Protein AF-A0A430EDN1-F1 (afdb_monomer)

Radius of gyration: 38.02 Å; Cα contacts (8 Å, |Δi|>4): 22; chains: 1; bounding box: 75×30×96 Å

Secondary structure (DSSP, 8-state):
-PPPPHHHHHHHHHHHHHHHHHHHHHHHHHHHHHHHHHHHHHHHHHHHHHHHHHHHHHHHHHHHHHHHHHHHHHHHHHHSTTTTPPPPHHHHHHHHHHHTTSGGGTT-TTTGGGPPP-

Sequence (118 aa):
MTLPSLRTILIILGILAALGLALFVRGCSGSETRVKLANGQGAAATESARDTVLTIGNQTAAEGHIDDITKENEHEIRAAPGANAPVDPAARDAGLRALCKRASYRSDPKCLQFAAPR

Mean predicted aligned error: 16.47 Å

Foldseek 3Di:
DDDDDPVVVVVVVVVVVVVVVVVVVVVVVVPVVVVVVVVVVVVVVVVVVVVVVVVVVVVVVVVVVVVVVVVVVVVCCCPDVCSVPDDDPVVVVVVLLVVLVDPVNVPPPSSVVNDDDD

Structure (mmCIF, N/CA/C/O backbone):
data_AF-A0A430EDN1-F1
#
_entry.id   AF-A0A430EDN1-F1
#
loop_
_atom_site.group_PDB
_atom_site.id
_atom_site.type_symbol
_atom_site.label_atom_id
_atom_site.label_alt_id
_atom_site.label_comp_id
_atom_site.label_asym_id
_atom_site.label_entity_id
_atom_site.label_seq_id
_atom_site.pdbx_PDB_ins_code
_atom_site.Cartn_x
_atom_site.Cartn_y
_atom_site.Cartn_z
_atom_site.occupancy
_atom_site.B_iso_or_equiv
_atom_site.auth_seq_id
_atom_site.auth_comp_id
_atom_site.auth_asym_id
_atom_site.auth_atom_id
_atom_site.pdbx_PDB_model_num
ATOM 1 N N . MET A 1 1 ? -50.237 -19.594 66.577 1.00 55.66 1 MET A N 1
ATOM 2 C CA . MET A 1 1 ? -50.040 -18.398 65.731 1.00 55.66 1 MET A CA 1
ATOM 3 C C . MET A 1 1 ? -49.958 -17.189 66.646 1.00 55.66 1 MET A C 1
ATOM 5 O O . MET A 1 1 ? -50.974 -16.776 67.183 1.00 55.66 1 MET A O 1
ATOM 9 N N . THR A 1 2 ? -48.753 -16.703 66.932 1.00 63.78 2 THR A N 1
ATOM 10 C CA . THR A 1 2 ? -48.537 -15.508 67.759 1.00 63.78 2 THR A CA 1
ATOM 11 C C . THR A 1 2 ? -48.723 -14.268 66.886 1.00 63.78 2 THR A C 1
ATOM 13 O O . THR A 1 2 ? -48.079 -14.143 65.846 1.00 63.78 2 THR A O 1
ATOM 16 N N . LEU A 1 3 ? -49.643 -13.375 67.266 1.00 67.38 3 LEU A N 1
ATOM 17 C CA . LEU A 1 3 ? -49.833 -12.111 66.555 1.00 67.38 3 LEU A CA 1
ATOM 18 C C . LEU A 1 3 ? -48.555 -11.265 66.682 1.00 67.38 3 LEU A C 1
ATOM 20 O O . LEU A 1 3 ? -48.056 -11.090 67.798 1.00 67.38 3 LEU A O 1
ATOM 24 N N . PRO A 1 4 ? -48.004 -10.753 65.569 1.00 73.12 4 PRO A N 1
ATOM 25 C CA . PRO A 1 4 ? -46.824 -9.908 65.619 1.00 73.12 4 PRO A CA 1
ATOM 26 C C . PRO A 1 4 ? -47.148 -8.621 66.380 1.00 73.12 4 PRO A C 1
ATOM 28 O O . PRO A 1 4 ? -48.180 -7.987 66.161 1.00 73.12 4 PRO A O 1
ATOM 31 N N . SER A 1 5 ? -46.258 -8.235 67.293 1.00 82.38 5 SER A N 1
ATOM 32 C CA . SER A 1 5 ? -46.400 -6.992 68.049 1.00 82.38 5 SER A CA 1
ATOM 33 C C . SER A 1 5 ? -46.420 -5.781 67.105 1.00 82.38 5 SER A C 1
ATOM 35 O O . SER A 1 5 ? -45.735 -5.772 66.081 1.00 82.38 5 SER A O 1
ATOM 37 N N . LEU A 1 6 ? -47.157 -4.726 67.467 1.00 86.88 6 LEU A N 1
ATOM 38 C CA . LEU A 1 6 ? -47.273 -3.486 66.684 1.00 86.88 6 LEU A CA 1
ATOM 39 C C . LEU A 1 6 ? -45.905 -2.907 66.261 1.00 86.88 6 LEU A C 1
ATOM 41 O O . LEU A 1 6 ? -45.747 -2.401 65.152 1.00 86.88 6 LEU A O 1
ATOM 45 N N . ARG A 1 7 ? -44.886 -3.051 67.118 1.00 88.81 7 ARG A N 1
ATOM 46 C CA . ARG A 1 7 ? -43.496 -2.667 66.826 1.00 88.81 7 ARG A CA 1
ATOM 47 C C . ARG A 1 7 ? -42.916 -3.403 65.619 1.00 88.81 7 ARG A C 1
ATOM 49 O O . ARG A 1 7 ? -42.248 -2.788 64.796 1.00 88.81 7 ARG A O 1
ATOM 56 N N . THR A 1 8 ? -43.169 -4.702 65.506 1.00 88.81 8 THR A N 1
ATOM 57 C CA . THR A 1 8 ? -42.648 -5.535 64.416 1.00 88.81 8 THR A CA 1
ATOM 58 C C . THR A 1 8 ? -43.265 -5.129 63.080 1.00 88.81 8 THR A C 1
ATOM 60 O O . THR A 1 8 ? -42.561 -5.053 62.078 1.00 88.81 8 THR A O 1
ATOM 63 N N . ILE A 1 9 ? -44.558 -4.788 63.081 1.00 91.50 9 ILE A N 1
ATOM 64 C CA . ILE A 1 9 ? -45.275 -4.311 61.891 1.00 91.50 9 ILE A CA 1
ATOM 65 C C . ILE A 1 9 ? -44.681 -2.986 61.393 1.00 91.50 9 ILE A C 1
ATOM 67 O O . ILE A 1 9 ? -44.396 -2.852 60.204 1.00 91.50 9 ILE A O 1
ATOM 71 N N . LEU A 1 10 ? -44.427 -2.034 62.298 1.00 93.62 10 LEU A N 1
ATOM 72 C CA . LEU A 1 10 ? -43.835 -0.738 61.946 1.00 93.62 10 LEU A CA 1
ATOM 73 C C . LEU A 1 10 ? -42.415 -0.870 61.376 1.00 93.62 10 LEU A C 1
ATOM 75 O O . LEU A 1 10 ? -42.075 -0.180 60.417 1.00 93.62 10 LEU A O 1
ATOM 79 N N . ILE A 1 11 ? -41.603 -1.783 61.919 1.00 94.25 11 ILE A N 1
ATOM 80 C CA . ILE A 1 11 ? -40.248 -2.045 61.411 1.00 94.25 11 ILE A CA 1
ATOM 81 C C . ILE A 1 11 ? -40.302 -2.604 59.985 1.00 94.25 11 ILE A C 1
ATOM 83 O O . ILE A 1 11 ? -39.580 -2.127 59.112 1.00 94.25 11 ILE A O 1
ATOM 87 N N . ILE A 1 12 ? -41.181 -3.577 59.726 1.00 93.25 12 ILE A N 1
ATOM 88 C CA . ILE A 1 12 ? -41.323 -4.184 58.394 1.00 93.25 12 ILE A CA 1
ATOM 89 C C . ILE A 1 12 ? -41.783 -3.140 57.367 1.00 93.25 12 ILE A C 1
ATOM 91 O O . ILE A 1 12 ? -41.218 -3.061 56.277 1.00 93.25 12 ILE A O 1
ATOM 95 N N . LEU A 1 13 ? -42.753 -2.296 57.728 1.00 95.06 13 LEU A N 1
ATOM 96 C CA . LEU A 1 13 ? -43.225 -1.199 56.877 1.00 95.06 13 LEU A CA 1
ATOM 97 C C . LEU A 1 13 ? -42.116 -0.190 56.555 1.00 95.06 13 LEU A C 1
ATOM 99 O O . LEU A 1 13 ? -41.973 0.208 55.400 1.00 95.06 13 LEU A O 1
ATOM 103 N N . GLY A 1 14 ? -41.296 0.176 57.544 1.00 95.06 14 GLY A N 1
ATOM 104 C CA . GLY A 1 14 ? -40.153 1.068 57.337 1.00 95.06 14 GLY A CA 1
ATOM 105 C C . GLY A 1 14 ? -39.109 0.485 56.381 1.00 95.06 14 GLY A C 1
ATOM 106 O O . GLY A 1 14 ? -38.624 1.186 55.494 1.00 95.06 14 GLY A O 1
ATOM 107 N N . ILE A 1 15 ? -38.809 -0.811 56.508 1.00 94.81 15 ILE A N 1
ATOM 108 C CA . ILE A 1 15 ? -37.864 -1.507 55.621 1.00 94.81 15 ILE A CA 1
ATOM 109 C C . ILE A 1 15 ? -38.400 -1.560 54.187 1.00 94.81 15 ILE A C 1
ATOM 111 O O . ILE A 1 15 ? -37.660 -1.259 53.251 1.00 94.81 15 ILE A O 1
ATOM 115 N N . LEU A 1 16 ? -39.681 -1.892 54.003 1.00 94.69 16 LEU A N 1
ATOM 116 C CA . LEU A 1 16 ? -40.309 -1.936 52.679 1.00 94.69 16 LEU A CA 1
ATOM 117 C C . LEU A 1 16 ? -40.336 -0.556 52.011 1.00 94.69 16 LEU A C 1
ATOM 119 O O . LEU A 1 16 ? -40.030 -0.448 50.823 1.00 94.69 16 LEU A O 1
ATOM 123 N N . ALA A 1 17 ? -40.631 0.501 52.772 1.00 94.06 17 ALA A N 1
ATOM 124 C CA . ALA A 1 17 ? -40.596 1.872 52.271 1.00 94.06 17 ALA A CA 1
ATOM 125 C C . ALA A 1 17 ? -39.176 2.298 51.857 1.00 94.06 17 ALA A C 1
ATOM 127 O O . ALA A 1 17 ? -38.991 2.873 50.783 1.00 94.06 17 ALA A O 1
ATOM 128 N N . ALA A 1 18 ? -38.161 1.965 52.661 1.00 92.94 18 ALA A N 1
ATOM 129 C CA . ALA A 1 18 ? -36.764 2.261 52.347 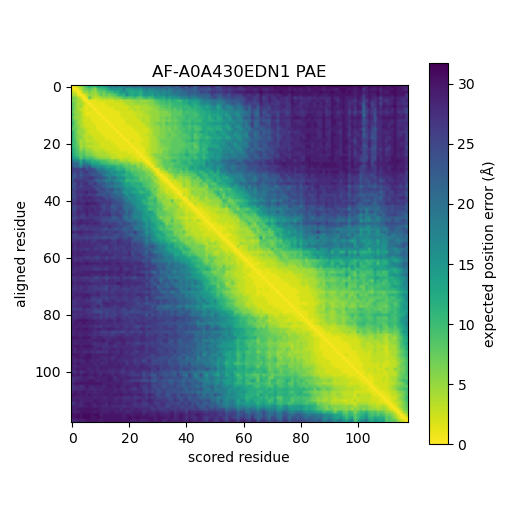1.00 92.94 18 ALA A CA 1
ATOM 130 C C . ALA A 1 18 ? -36.275 1.512 51.094 1.00 92.94 18 ALA A C 1
ATOM 132 O O . ALA A 1 18 ? -35.605 2.101 50.243 1.00 92.94 18 ALA A O 1
ATOM 133 N N . LEU A 1 19 ? -36.648 0.238 50.941 1.00 91.25 19 LEU A N 1
ATOM 134 C CA . LEU A 1 19 ? -36.345 -0.564 49.751 1.00 91.25 19 LEU A CA 1
ATOM 135 C C . LEU A 1 19 ? -37.029 -0.011 48.498 1.00 91.25 19 LEU A C 1
ATOM 137 O O . LEU A 1 19 ? -36.379 0.133 47.463 1.00 91.25 19 LEU A O 1
ATOM 141 N N . GLY A 1 20 ? -38.311 0.352 48.595 1.00 89.50 20 GLY A N 1
ATOM 142 C CA . GLY A 1 20 ? -39.049 0.971 47.494 1.00 89.50 20 GLY A CA 1
ATOM 143 C C . GLY A 1 20 ? -38.407 2.280 47.034 1.00 89.50 20 GLY A C 1
ATOM 144 O O . GLY A 1 20 ? -38.188 2.476 45.838 1.00 89.50 20 GLY A O 1
ATOM 145 N N . LEU A 1 21 ? -38.015 3.138 47.980 1.00 88.56 21 LEU A N 1
ATOM 146 C CA . LEU A 1 21 ? -37.339 4.400 47.683 1.00 88.56 21 LEU A CA 1
ATOM 147 C C . LEU A 1 21 ? -35.962 4.177 47.036 1.00 88.56 21 LEU A C 1
ATOM 149 O O . LEU A 1 21 ? -35.636 4.819 46.038 1.00 88.56 21 LEU A O 1
ATOM 153 N N . ALA A 1 22 ? -35.168 3.235 47.552 1.00 85.38 22 ALA A N 1
ATOM 154 C CA . ALA A 1 22 ? -33.849 2.920 47.005 1.00 85.38 22 ALA A CA 1
ATOM 155 C C . ALA A 1 22 ? -33.918 2.397 45.559 1.00 85.38 22 ALA A C 1
ATOM 157 O O . ALA A 1 22 ? -33.075 2.748 44.727 1.00 85.38 22 ALA A O 1
ATOM 158 N N . LEU A 1 23 ? -34.929 1.582 45.243 1.00 83.75 23 LEU A N 1
ATOM 159 C CA . LEU A 1 23 ? -35.159 1.074 43.889 1.00 83.75 23 LEU A CA 1
ATOM 160 C C . LEU A 1 23 ? -35.663 2.172 42.943 1.00 83.75 23 LEU A C 1
ATOM 162 O O . LEU A 1 23 ? -35.191 2.259 41.809 1.00 83.75 23 LEU A O 1
ATOM 166 N N . PHE A 1 24 ? -36.551 3.051 43.415 1.00 81.81 24 PHE A N 1
ATOM 167 C CA . PHE A 1 24 ? -37.076 4.168 42.627 1.00 81.81 24 PHE A CA 1
ATOM 168 C C . PHE A 1 24 ? -35.971 5.155 42.207 1.00 81.81 24 PHE A C 1
ATOM 170 O O . PHE A 1 24 ? -35.860 5.513 41.033 1.00 81.81 24 PHE A O 1
ATOM 177 N N . VAL A 1 25 ? -35.078 5.524 43.133 1.00 80.06 25 VAL A N 1
ATOM 178 C CA . VAL A 1 25 ? -33.954 6.440 42.855 1.00 80.06 25 VAL A CA 1
ATOM 179 C C . VAL A 1 25 ? -32.930 5.817 41.889 1.00 80.06 25 VAL A C 1
ATOM 181 O O . VAL A 1 25 ? -32.386 6.500 41.014 1.00 80.06 25 VAL A O 1
ATOM 184 N N . ARG A 1 26 ? -32.693 4.500 41.982 1.00 76.12 26 ARG A N 1
ATOM 185 C CA . ARG A 1 26 ? -31.830 3.775 41.029 1.00 76.12 26 ARG A CA 1
ATOM 186 C C . ARG A 1 26 ? -32.440 3.674 39.627 1.00 76.12 26 ARG A C 1
ATOM 188 O O . ARG A 1 26 ? -31.701 3.747 38.650 1.00 76.12 26 ARG A O 1
ATOM 195 N N . GLY A 1 27 ? -33.761 3.532 39.512 1.00 66.94 27 GLY A N 1
ATOM 196 C CA . GLY A 1 27 ? -34.456 3.437 38.222 1.00 66.94 27 GLY A CA 1
ATOM 197 C C . GLY A 1 27 ? -34.387 4.723 37.391 1.00 66.94 27 GLY A C 1
ATOM 198 O O . GLY A 1 27 ? -34.157 4.661 36.184 1.00 66.94 27 GLY A O 1
ATOM 199 N N . CYS A 1 28 ? -34.507 5.891 38.030 1.00 63.69 28 CYS A N 1
ATOM 200 C CA . CYS A 1 28 ? -34.446 7.179 37.328 1.00 63.69 28 CYS A CA 1
ATOM 201 C C . CYS A 1 28 ? -33.050 7.504 36.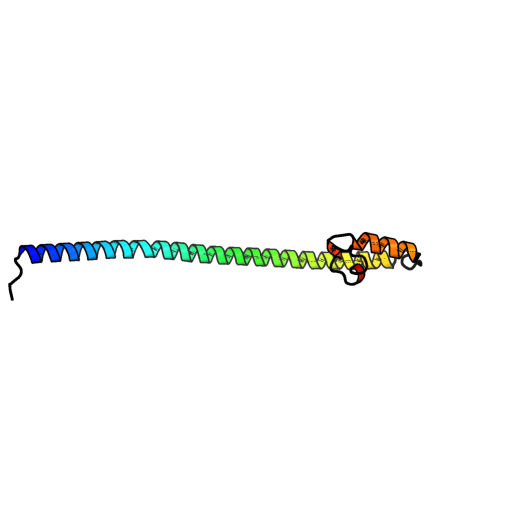775 1.00 63.69 28 CYS A C 1
ATOM 203 O O . CYS A 1 28 ? -32.933 7.998 35.654 1.00 63.69 28 CYS A O 1
ATOM 205 N N . SER A 1 29 ? -31.985 7.189 37.514 1.00 60.69 29 SER A N 1
ATOM 206 C CA . SER A 1 29 ? -30.615 7.580 37.142 1.00 60.69 29 SER A CA 1
ATOM 207 C C . SER A 1 29 ? -30.019 6.778 35.975 1.00 60.69 29 SER A C 1
ATOM 209 O O . SER A 1 29 ? -29.196 7.310 35.237 1.00 60.69 29 SER A O 1
ATOM 211 N N . GLY A 1 30 ? -30.448 5.532 35.746 1.00 57.81 30 GLY A N 1
ATOM 212 C CA . GLY A 1 30 ? -29.922 4.694 34.656 1.00 57.81 30 GLY A CA 1
ATOM 213 C C . GLY A 1 30 ? -30.457 5.025 33.253 1.00 57.81 30 GLY A C 1
ATOM 214 O O . GLY A 1 30 ? -29.844 4.638 32.255 1.00 57.81 30 GLY A O 1
ATOM 215 N N . SER A 1 31 ? -31.590 5.728 33.161 1.00 56.50 31 SER A N 1
ATOM 216 C CA . SER A 1 31 ? -32.257 6.030 31.885 1.00 56.50 31 SER A CA 1
ATOM 217 C C . SER A 1 31 ? -31.525 7.115 31.085 1.00 56.50 31 SER A C 1
ATOM 219 O O . SER A 1 31 ? -31.221 6.908 29.910 1.00 56.50 31 SER A O 1
ATOM 221 N N . GLU A 1 32 ? -31.128 8.218 31.727 1.00 61.03 32 GLU A N 1
ATOM 222 C CA . GLU A 1 32 ? -30.368 9.288 31.071 1.00 61.03 32 GLU A CA 1
ATOM 223 C C . GLU A 1 32 ? -28.992 8.827 30.584 1.00 61.03 32 GLU A C 1
ATOM 225 O O . GLU A 1 32 ? -28.549 9.225 29.505 1.00 61.03 32 GLU A O 1
ATOM 230 N N . THR A 1 33 ? -28.298 7.986 31.357 1.00 60.03 33 THR A N 1
ATOM 231 C CA . THR A 1 33 ? -26.963 7.501 30.984 1.00 60.03 33 THR A CA 1
ATOM 232 C C . THR A 1 33 ? -27.031 6.582 29.768 1.00 60.03 33 THR A C 1
ATOM 234 O O . THR A 1 33 ? -26.181 6.680 28.886 1.00 60.03 33 THR A O 1
ATOM 237 N N . ARG A 1 34 ? -28.067 5.735 29.668 1.00 61.56 34 ARG A N 1
ATOM 238 C CA . ARG A 1 34 ? -28.301 4.899 28.478 1.00 61.56 34 ARG A CA 1
ATOM 239 C C . ARG A 1 34 ? -28.639 5.726 27.246 1.00 61.56 34 ARG A C 1
ATOM 241 O O . ARG A 1 34 ? -28.134 5.412 26.177 1.00 61.56 34 ARG A O 1
ATOM 248 N N . VAL A 1 35 ? -29.439 6.782 27.388 1.00 60.84 35 VAL A N 1
ATOM 249 C CA . VAL A 1 35 ? -29.780 7.673 26.267 1.00 60.84 35 VAL A CA 1
ATOM 250 C C . VAL A 1 35 ? -28.550 8.444 25.784 1.00 60.84 35 VAL A C 1
ATOM 252 O O . VAL A 1 35 ? -28.284 8.475 24.586 1.00 60.84 35 VAL A O 1
ATOM 255 N N . LYS A 1 36 ? -27.744 9.005 26.695 1.00 64.88 36 LYS A N 1
ATOM 256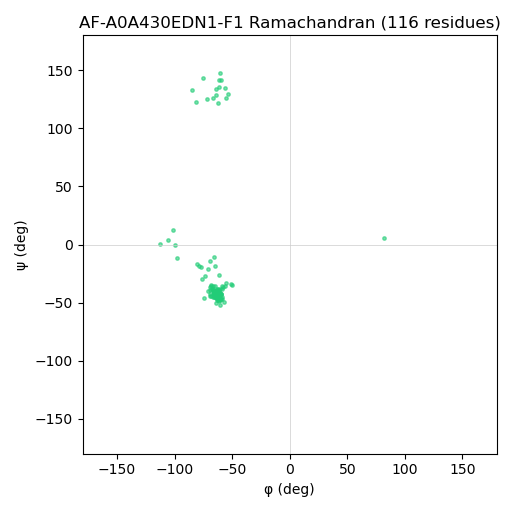 C CA . LYS A 1 36 ? -26.488 9.690 26.337 1.00 64.88 36 LYS A CA 1
ATOM 257 C C . LYS A 1 36 ? -25.485 8.737 25.681 1.00 64.88 36 LYS A C 1
ATOM 259 O O . LYS A 1 36 ? -24.849 9.116 24.702 1.00 64.88 36 LYS A O 1
ATOM 264 N N . LEU A 1 37 ? -25.384 7.498 26.169 1.00 62.69 37 LEU A N 1
ATOM 265 C CA . LEU A 1 37 ? -24.512 6.482 25.582 1.00 62.69 37 LEU A CA 1
ATOM 266 C C . LEU A 1 37 ? -24.996 6.038 24.194 1.00 62.69 37 LEU A C 1
ATOM 268 O O . LEU A 1 37 ? -24.187 5.972 23.277 1.00 62.69 37 LEU A O 1
ATOM 272 N N . ALA A 1 38 ? -26.298 5.796 24.016 1.00 61.03 38 ALA A N 1
ATOM 273 C CA . ALA A 1 38 ? -26.880 5.435 22.722 1.00 61.03 38 ALA A CA 1
ATOM 274 C C . ALA A 1 38 ? -26.725 6.564 21.688 1.00 61.03 38 ALA A C 1
ATOM 276 O O . ALA A 1 38 ? -26.328 6.309 20.554 1.00 61.03 38 ALA A O 1
ATOM 277 N N . ASN A 1 39 ? -26.951 7.817 22.094 1.00 62.12 39 ASN A N 1
ATOM 278 C CA . ASN A 1 39 ? -26.743 8.982 21.233 1.00 62.12 39 ASN A CA 1
ATOM 279 C C . ASN A 1 39 ? -25.263 9.167 20.871 1.00 62.12 39 ASN A C 1
ATOM 281 O O . ASN A 1 39 ? -24.945 9.431 19.714 1.00 62.12 39 ASN A O 1
ATOM 285 N N . GLY A 1 40 ? -24.351 8.987 21.832 1.00 60.56 40 GLY A N 1
ATOM 286 C CA . GLY A 1 40 ? -22.909 9.055 21.588 1.00 60.56 40 GLY A CA 1
ATOM 287 C C . GLY A 1 40 ? -22.411 7.948 20.655 1.00 60.56 40 GLY A C 1
ATOM 288 O O . GLY A 1 40 ? -21.626 8.217 19.751 1.00 60.56 40 GLY A O 1
ATOM 289 N N . GLN A 1 41 ? -22.908 6.719 20.821 1.00 63.78 41 GLN A N 1
ATOM 290 C CA . GLN A 1 41 ? -22.597 5.595 19.933 1.00 63.78 41 GLN A CA 1
ATOM 291 C C . GLN A 1 41 ? -23.144 5.811 18.517 1.00 63.78 41 GLN A C 1
ATOM 293 O O . GLN A 1 41 ? -22.436 5.544 17.550 1.00 63.78 41 GLN A O 1
ATOM 298 N N . GLY A 1 42 ? -24.366 6.339 18.387 1.00 64.62 42 GLY A N 1
ATOM 299 C CA . GLY A 1 42 ? -24.956 6.686 17.093 1.00 64.62 42 GLY A CA 1
ATOM 300 C C . GLY A 1 42 ? -24.164 7.769 16.358 1.00 64.62 42 GLY A C 1
ATOM 301 O O . GLY A 1 42 ? -23.830 7.591 15.190 1.00 64.62 42 GLY A O 1
ATOM 302 N N . ALA A 1 43 ? -23.793 8.848 17.055 1.00 64.44 43 ALA A N 1
ATOM 303 C CA . ALA A 1 43 ? -22.989 9.931 16.486 1.00 64.44 43 ALA A CA 1
ATOM 304 C C . ALA A 1 43 ? -21.578 9.466 16.078 1.00 64.44 43 ALA A C 1
ATOM 306 O O . ALA A 1 43 ? -21.090 9.817 15.002 1.00 64.44 43 ALA A O 1
ATOM 307 N N . ALA A 1 44 ? -20.937 8.630 16.901 1.00 60.28 44 ALA A N 1
ATOM 308 C CA . ALA A 1 44 ? -19.639 8.047 16.574 1.00 60.28 44 ALA A CA 1
ATOM 309 C C . ALA A 1 44 ? -19.720 7.142 15.335 1.00 60.28 44 ALA A C 1
ATOM 311 O O . ALA A 1 44 ? -18.882 7.252 14.445 1.00 60.28 44 ALA A O 1
ATOM 312 N N . ALA A 1 45 ? -20.756 6.303 15.231 1.00 61.41 45 ALA A N 1
ATOM 313 C CA . ALA A 1 45 ? -20.957 5.440 14.070 1.00 61.41 45 ALA A CA 1
ATOM 314 C C . ALA A 1 45 ? -21.145 6.243 12.773 1.00 61.41 45 ALA A C 1
ATOM 316 O O . ALA A 1 45 ? -20.586 5.878 11.738 1.00 61.41 45 ALA A O 1
ATOM 317 N N . THR A 1 46 ? -21.885 7.356 12.820 1.00 70.50 46 THR A N 1
ATOM 318 C CA . THR A 1 46 ? -22.065 8.228 11.649 1.00 70.50 46 THR A CA 1
ATOM 319 C C . THR A 1 46 ? -20.779 8.939 11.237 1.00 70.50 46 THR A C 1
ATOM 321 O O . THR A 1 46 ? -20.500 9.027 10.042 1.00 70.50 46 THR A O 1
ATOM 324 N N . GLU A 1 47 ? -19.969 9.397 12.195 1.00 70.50 47 GLU A N 1
ATOM 325 C CA . GLU A 1 47 ? -18.699 10.063 11.887 1.00 70.50 47 GLU A CA 1
ATOM 326 C C . GLU A 1 47 ? -17.678 9.068 11.320 1.00 70.50 47 GLU A C 1
ATOM 328 O O . GLU A 1 47 ? -17.050 9.341 10.300 1.00 70.50 47 GLU A O 1
ATOM 333 N N . SER A 1 48 ? -17.585 7.864 11.897 1.00 61.28 48 SER A N 1
ATOM 334 C CA . SER A 1 48 ? -16.732 6.794 11.366 1.00 61.28 48 SER A CA 1
ATOM 335 C C . SER A 1 48 ? -17.140 6.363 9.955 1.00 61.28 48 SER A C 1
ATOM 337 O O . SER A 1 48 ? -16.277 6.118 9.112 1.00 61.28 48 SER A O 1
ATOM 339 N N . ALA A 1 49 ? -18.443 6.292 9.665 1.00 63.94 49 ALA A N 1
ATOM 340 C CA . ALA A 1 49 ? -18.921 5.987 8.319 1.00 63.94 49 ALA A CA 1
ATOM 341 C C . ALA A 1 49 ? -18.519 7.081 7.317 1.00 63.94 49 ALA A C 1
ATOM 343 O O . ALA A 1 49 ? -18.059 6.775 6.217 1.00 63.94 49 ALA A O 1
ATOM 344 N N . ARG A 1 50 ? -18.641 8.355 7.706 1.00 71.44 50 ARG A N 1
ATOM 345 C CA . ARG A 1 50 ? -18.248 9.496 6.873 1.00 71.44 50 ARG A CA 1
ATOM 346 C C . ARG A 1 50 ? -16.745 9.505 6.583 1.00 71.44 50 ARG A C 1
ATOM 348 O O . ARG A 1 50 ? -16.363 9.674 5.428 1.00 71.44 50 ARG A O 1
ATOM 355 N N . ASP A 1 51 ? -15.917 9.284 7.599 1.00 67.94 51 ASP A N 1
ATOM 356 C CA . ASP A 1 51 ? -14.457 9.223 7.465 1.00 67.94 51 ASP A CA 1
ATOM 357 C C . ASP A 1 51 ? -14.012 8.073 6.548 1.00 67.94 51 ASP A C 1
ATOM 359 O O . ASP A 1 51 ? -13.186 8.249 5.650 1.00 67.94 51 ASP A O 1
ATOM 363 N N . THR A 1 52 ? -14.655 6.911 6.691 1.00 67.56 52 THR A N 1
ATOM 364 C CA . THR A 1 52 ? -14.417 5.750 5.824 1.00 67.56 52 THR A CA 1
ATOM 365 C C . THR A 1 52 ? -14.741 6.070 4.363 1.00 67.56 52 THR A C 1
ATOM 367 O O . THR A 1 52 ? -13.934 5.798 3.479 1.00 67.56 52 THR A O 1
ATOM 370 N N . VAL A 1 53 ? -15.898 6.684 4.089 1.00 71.56 53 VAL A N 1
ATOM 371 C CA . VAL A 1 53 ? -16.306 7.039 2.718 1.00 71.56 53 VAL A CA 1
ATOM 372 C C . VAL A 1 53 ? -15.366 8.076 2.100 1.00 71.56 53 VAL A C 1
ATOM 374 O O . VAL A 1 53 ? -14.998 7.938 0.935 1.00 71.56 53 VAL A O 1
ATOM 377 N N . LEU A 1 54 ? -14.941 9.084 2.867 1.00 72.88 54 LEU A N 1
ATOM 378 C CA . LEU A 1 54 ? -13.975 10.085 2.401 1.00 72.88 54 LEU A CA 1
ATOM 379 C C . LEU A 1 54 ? -12.612 9.456 2.102 1.00 72.88 54 LEU A C 1
ATOM 381 O O . LEU A 1 54 ? -12.009 9.753 1.072 1.00 72.88 54 LEU A O 1
ATOM 385 N N . THR A 1 55 ? -12.151 8.557 2.970 1.00 72.31 55 THR A N 1
ATOM 386 C CA . THR A 1 55 ? -10.885 7.844 2.789 1.00 72.31 55 THR A CA 1
ATOM 387 C C . THR A 1 55 ? -10.920 6.968 1.540 1.00 72.31 55 THR A C 1
ATOM 389 O O . THR A 1 55 ? -10.019 7.066 0.710 1.00 72.31 55 THR A O 1
ATOM 392 N N . ILE A 1 56 ? -11.982 6.176 1.356 1.00 70.00 56 ILE A N 1
ATOM 393 C CA . ILE A 1 56 ? -12.152 5.326 0.171 1.00 70.00 56 ILE A CA 1
ATOM 394 C C . ILE A 1 56 ? -12.224 6.183 -1.094 1.00 70.00 56 ILE A C 1
ATOM 396 O O . ILE A 1 56 ? -11.492 5.916 -2.039 1.00 70.00 56 ILE A O 1
ATOM 400 N N . GLY A 1 57 ? -13.041 7.241 -1.109 1.00 67.31 57 GLY A N 1
ATOM 401 C CA . GLY A 1 57 ? -13.173 8.116 -2.278 1.00 67.31 57 GLY A CA 1
ATOM 402 C C . GLY A 1 57 ? -11.850 8.774 -2.687 1.00 67.31 57 GLY A C 1
ATOM 403 O O . GLY A 1 57 ? -11.503 8.782 -3.869 1.00 67.31 57 GLY A O 1
ATOM 404 N N . ASN A 1 58 ? -11.074 9.259 -1.713 1.00 65.81 58 ASN A N 1
ATOM 405 C CA . ASN A 1 58 ? -9.745 9.823 -1.957 1.00 65.81 58 ASN A CA 1
ATOM 406 C C . ASN A 1 58 ? -8.754 8.765 -2.456 1.00 65.81 58 ASN A C 1
ATOM 408 O O . ASN A 1 58 ? -7.958 9.043 -3.353 1.00 65.81 58 ASN A O 1
ATOM 412 N N . GLN A 1 59 ? -8.811 7.552 -1.904 1.00 70.31 59 GLN A N 1
ATOM 413 C CA . GLN A 1 59 ? -7.954 6.452 -2.327 1.00 70.31 59 GLN A CA 1
ATOM 414 C C . GLN A 1 59 ? -8.267 6.016 -3.763 1.00 70.31 59 GLN A C 1
ATOM 416 O O . GLN A 1 59 ? -7.343 5.862 -4.553 1.00 70.31 59 GLN A O 1
ATOM 421 N N . THR A 1 60 ? -9.542 5.899 -4.146 1.00 65.88 60 THR A N 1
ATOM 422 C CA . THR A 1 60 ? -9.926 5.519 -5.516 1.00 65.88 60 THR A CA 1
ATOM 423 C C . THR A 1 60 ? -9.487 6.566 -6.544 1.00 65.88 60 THR A C 1
ATOM 425 O O . THR A 1 60 ? -9.001 6.215 -7.618 1.00 65.88 60 THR A O 1
ATOM 428 N N 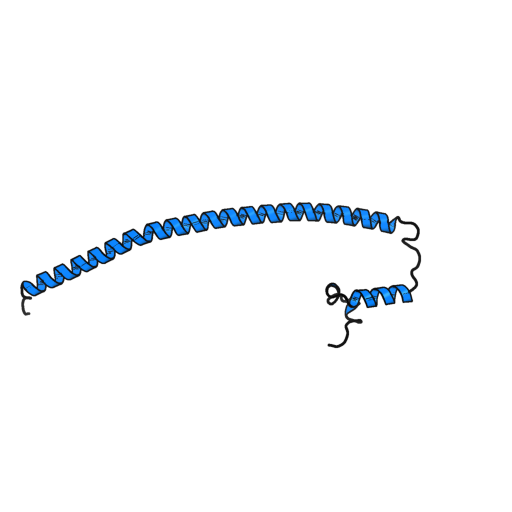. ALA A 1 61 ? -9.605 7.858 -6.217 1.00 71.00 61 ALA 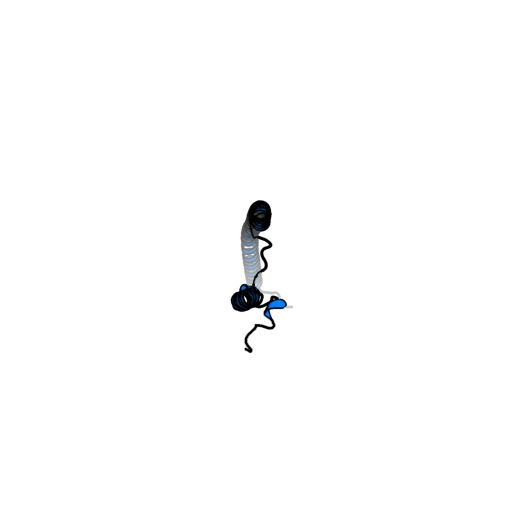A N 1
ATOM 429 C CA . ALA A 1 61 ? -9.113 8.931 -7.083 1.00 71.00 61 ALA A CA 1
ATOM 430 C C . ALA A 1 61 ? -7.580 8.898 -7.231 1.00 71.00 61 ALA A C 1
ATOM 432 O O . ALA A 1 61 ? -7.057 9.083 -8.331 1.00 71.00 61 ALA A O 1
ATOM 433 N N . ALA A 1 62 ? -6.861 8.619 -6.140 1.00 70.06 62 ALA A N 1
ATOM 434 C CA . ALA A 1 62 ? -5.412 8.455 -6.169 1.00 70.06 62 ALA A CA 1
ATOM 435 C C . ALA A 1 62 ? -4.986 7.221 -6.982 1.00 70.06 62 ALA A C 1
ATOM 437 O O . ALA A 1 62 ? -4.034 7.306 -7.753 1.00 70.06 62 ALA A O 1
ATOM 438 N N . GLU A 1 63 ? -5.699 6.099 -6.857 1.00 73.19 63 GLU A N 1
ATOM 439 C CA . GLU A 1 63 ? -5.436 4.869 -7.613 1.00 73.19 63 GLU A CA 1
ATOM 440 C C . GLU A 1 63 ? -5.586 5.082 -9.125 1.00 73.19 63 GLU A C 1
ATOM 442 O O . GLU A 1 63 ? -4.711 4.657 -9.876 1.00 73.19 63 GLU A O 1
ATOM 447 N N . GLY A 1 64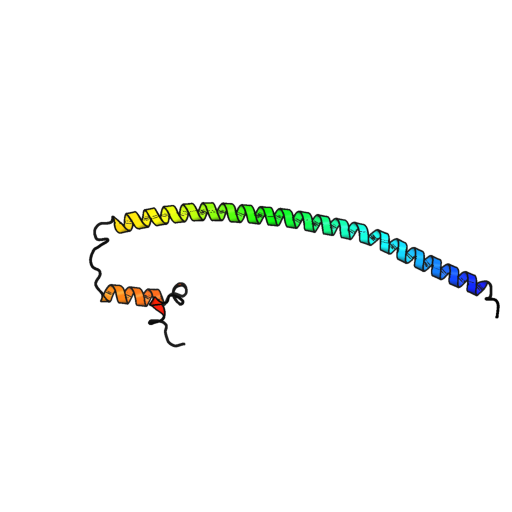 ? -6.622 5.804 -9.571 1.00 78.75 64 GLY A N 1
ATOM 448 C CA . GLY A 1 64 ? -6.786 6.152 -10.988 1.00 78.75 64 GLY A CA 1
ATOM 449 C C . GLY A 1 64 ? -5.626 6.994 -11.529 1.00 78.75 64 GLY A C 1
ATOM 450 O O . GLY A 1 64 ? -5.046 6.667 -12.559 1.00 78.75 64 GLY A O 1
ATOM 451 N N . HIS A 1 65 ? -5.216 8.025 -10.786 1.00 79.69 65 HIS A N 1
ATOM 452 C CA . HIS A 1 65 ? -4.088 8.876 -11.173 1.00 79.69 65 HIS A CA 1
ATOM 453 C C . HIS A 1 65 ? -2.747 8.117 -11.185 1.00 79.69 65 HIS A C 1
ATOM 455 O O . HIS A 1 65 ? -1.895 8.360 -12.037 1.00 79.6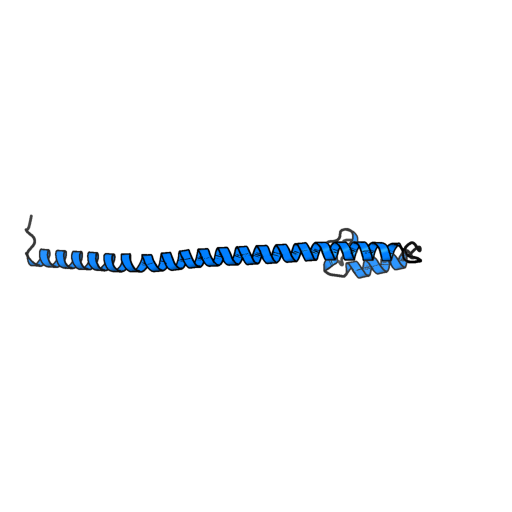9 65 HIS A O 1
ATOM 461 N N . ILE A 1 66 ? -2.550 7.178 -10.253 1.00 81.81 66 ILE A N 1
ATOM 462 C CA . ILE A 1 66 ? -1.369 6.304 -10.225 1.00 81.81 66 ILE A CA 1
ATOM 463 C C . ILE A 1 66 ? -1.356 5.365 -11.437 1.00 81.81 66 ILE A C 1
ATOM 465 O O . ILE A 1 66 ? -0.291 5.156 -12.021 1.00 81.81 66 ILE A O 1
ATOM 469 N N . ASP A 1 67 ? -2.502 4.803 -11.820 1.00 85.69 67 ASP A N 1
ATOM 470 C CA . ASP A 1 67 ? -2.616 3.914 -12.981 1.00 85.69 67 ASP A CA 1
ATOM 471 C C . ASP A 1 67 ? -2.325 4.664 -14.289 1.00 85.69 67 ASP A C 1
ATOM 473 O O . ASP A 1 67 ? -1.551 4.186 -15.119 1.00 85.69 67 ASP A O 1
ATOM 477 N N . ASP A 1 68 ? -2.848 5.883 -14.435 1.00 86.19 68 ASP A N 1
ATOM 478 C CA . ASP A 1 68 ? -2.578 6.733 -15.598 1.00 86.19 68 ASP A CA 1
ATOM 479 C C . ASP A 1 68 ? -1.087 7.086 -15.713 1.00 86.19 68 ASP A C 1
ATOM 481 O O . ASP A 1 68 ? -0.484 6.855 -16.763 1.00 86.19 68 ASP A O 1
ATOM 485 N N . ILE A 1 69 ? -0.453 7.521 -14.615 1.00 89.19 69 ILE A N 1
ATOM 486 C CA . ILE A 1 69 ? 1.000 7.766 -14.571 1.00 89.19 69 ILE A CA 1
ATOM 487 C C . ILE A 1 69 ? 1.787 6.487 -14.877 1.00 89.19 69 ILE A C 1
ATOM 489 O O . ILE A 1 69 ? 2.822 6.526 -15.542 1.00 89.19 69 ILE A O 1
ATOM 493 N N . THR A 1 70 ? 1.330 5.332 -14.389 1.00 88.62 70 THR A N 1
ATOM 494 C CA . THR A 1 70 ? 2.006 4.052 -14.638 1.00 88.62 70 THR A CA 1
ATOM 495 C C . THR A 1 70 ? 1.969 3.700 -16.121 1.00 88.62 70 THR A C 1
ATOM 497 O O . THR A 1 70 ? 3.003 3.328 -16.675 1.00 88.62 70 THR A O 1
ATOM 500 N N . LYS A 1 71 ? 0.821 3.873 -16.785 1.00 86.50 71 LYS A N 1
ATOM 501 C CA . LYS A 1 71 ? 0.674 3.630 -18.227 1.00 86.50 71 LYS A CA 1
ATOM 502 C C . LYS A 1 71 ? 1.486 4.606 -19.067 1.00 86.50 71 LYS A C 1
ATOM 504 O O . LYS A 1 71 ? 2.109 4.178 -20.036 1.00 86.50 71 LYS A O 1
ATOM 509 N N . GLU A 1 72 ? 1.487 5.888 -18.705 1.00 90.12 72 GLU A N 1
ATOM 510 C CA . GLU A 1 72 ? 2.282 6.914 -19.385 1.00 90.12 72 GLU A CA 1
ATOM 511 C C . GLU A 1 72 ? 3.775 6.584 -19.290 1.00 90.12 72 GLU A C 1
ATOM 513 O O . GLU A 1 72 ? 4.436 6.424 -20.315 1.00 90.12 72 GLU A O 1
ATOM 518 N N . ASN A 1 73 ? 4.276 6.324 -18.080 1.00 91.00 73 ASN A N 1
ATOM 519 C CA . ASN A 1 73 ? 5.664 5.916 -17.870 1.00 91.00 73 ASN A CA 1
ATOM 520 C C . ASN A 1 73 ? 6.007 4.614 -18.610 1.00 91.00 73 ASN A C 1
ATOM 522 O O . ASN A 1 73 ? 7.076 4.497 -19.204 1.00 91.00 73 ASN A O 1
ATOM 526 N N . GLU A 1 74 ? 5.124 3.611 -18.586 1.00 90.12 74 GLU A N 1
ATOM 527 C CA . GLU A 1 74 ? 5.336 2.350 -19.304 1.00 90.12 74 GLU A CA 1
ATOM 528 C C . GLU A 1 74 ? 5.426 2.576 -20.817 1.00 90.12 74 GLU A C 1
ATOM 530 O O . GLU A 1 74 ? 6.280 1.978 -21.481 1.00 90.12 74 GLU A O 1
ATOM 535 N N . HIS A 1 75 ? 4.578 3.452 -21.360 1.00 91.19 75 HIS A N 1
ATOM 536 C CA . HIS A 1 75 ? 4.626 3.842 -22.760 1.00 91.19 75 HIS A CA 1
ATOM 537 C C . HIS A 1 75 ? 5.934 4.560 -23.094 1.00 91.19 75 HIS A C 1
ATOM 539 O O . HIS A 1 75 ? 6.621 4.142 -24.025 1.00 91.19 75 HIS A O 1
ATOM 545 N N . GLU A 1 76 ? 6.316 5.575 -22.318 1.00 92.44 76 GLU A N 1
ATOM 546 C CA . GLU A 1 76 ? 7.555 6.329 -22.519 1.00 92.44 76 GLU A CA 1
ATOM 547 C C . GLU A 1 76 ? 8.790 5.425 -22.457 1.00 92.44 76 GLU A C 1
ATOM 549 O O . GLU A 1 76 ? 9.631 5.458 -23.357 1.00 92.44 76 GLU A O 1
ATOM 554 N N . ILE A 1 77 ? 8.871 4.552 -21.447 1.00 88.62 77 ILE A N 1
ATOM 555 C CA . ILE A 1 77 ? 9.976 3.601 -21.286 1.00 88.62 77 ILE A CA 1
ATOM 556 C C . ILE A 1 77 ? 10.059 2.659 -22.488 1.00 88.62 77 ILE A C 1
ATOM 558 O O . ILE A 1 77 ? 11.158 2.381 -22.963 1.00 88.62 77 ILE A O 1
ATOM 562 N N . ARG A 1 78 ? 8.926 2.159 -22.997 1.00 90.25 78 ARG A N 1
ATOM 563 C CA . ARG A 1 78 ? 8.909 1.243 -24.150 1.00 90.25 78 ARG A CA 1
ATOM 564 C C . ARG A 1 78 ? 9.139 1.936 -25.489 1.00 90.25 78 ARG A C 1
ATOM 566 O O . ARG A 1 78 ? 9.655 1.301 -26.407 1.00 90.25 78 ARG A O 1
ATOM 573 N N . ALA A 1 79 ? 8.743 3.198 -25.613 1.00 92.69 79 ALA A N 1
ATOM 574 C CA . ALA A 1 79 ? 8.958 4.011 -26.805 1.00 92.69 79 ALA A CA 1
ATOM 575 C C . ALA A 1 79 ? 10.382 4.592 -26.869 1.00 92.69 79 ALA A C 1
ATOM 577 O O . ALA A 1 79 ? 10.822 5.015 -27.940 1.00 92.69 79 ALA A O 1
ATOM 578 N N . ALA A 1 80 ? 11.111 4.603 -25.749 1.00 94.44 80 ALA A N 1
ATOM 579 C CA . ALA A 1 80 ? 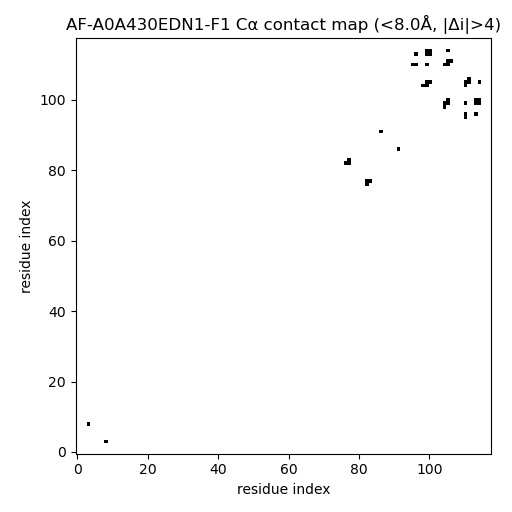12.457 5.147 -25.676 1.00 94.44 80 ALA A CA 1
ATOM 580 C C . ALA A 1 80 ? 13.433 4.436 -26.641 1.00 94.44 80 ALA A C 1
ATOM 582 O O . ALA A 1 80 ? 13.414 3.205 -26.778 1.00 94.44 80 ALA A O 1
ATOM 583 N N . PRO A 1 81 ? 14.354 5.176 -27.288 1.00 92.12 81 PRO A N 1
ATOM 584 C CA . PRO A 1 81 ? 15.421 4.574 -28.076 1.00 92.12 81 PRO A CA 1
ATOM 585 C C . PRO A 1 81 ? 16.232 3.574 -27.245 1.00 92.12 81 PRO A C 1
ATOM 587 O O . PRO A 1 81 ? 16.735 3.899 -26.172 1.00 92.12 81 PRO A O 1
ATOM 590 N N . GLY A 1 82 ? 16.366 2.346 -27.747 1.00 88.25 82 GLY A N 1
ATOM 591 C CA . GLY A 1 82 ? 17.070 1.277 -27.036 1.00 88.25 82 GLY A CA 1
ATOM 592 C C . GLY A 1 82 ? 16.241 0.547 -25.974 1.00 88.25 82 GLY A C 1
ATOM 593 O O . GLY A 1 82 ? 16.783 -0.340 -25.325 1.00 88.25 82 GLY A O 1
ATOM 594 N N . ALA A 1 83 ? 14.938 0.824 -25.837 1.00 87.19 83 ALA A N 1
ATOM 595 C CA . ALA A 1 83 ? 14.053 0.090 -24.920 1.00 87.19 83 ALA A CA 1
ATOM 596 C C . ALA A 1 83 ? 14.058 -1.432 -25.151 1.00 87.19 83 ALA A C 1
ATOM 598 O O . ALA A 1 83 ? 13.956 -2.215 -24.211 1.00 87.19 83 ALA A O 1
ATOM 599 N N . ASN A 1 84 ? 14.228 -1.847 -26.410 1.00 87.00 84 ASN A N 1
ATOM 600 C CA . ASN A 1 84 ? 14.329 -3.251 -26.815 1.00 87.00 84 ASN A CA 1
ATOM 601 C C . ASN A 1 84 ? 15.776 -3.698 -27.071 1.00 87.00 84 ASN A C 1
ATOM 603 O O . ASN A 1 84 ? 15.996 -4.748 -27.677 1.00 87.00 84 ASN A O 1
ATOM 607 N N . ALA A 1 85 ? 16.770 -2.896 -26.676 1.00 91.19 85 ALA A N 1
ATOM 608 C CA . ALA A 1 85 ? 18.160 -3.289 -26.827 1.00 91.19 85 ALA A CA 1
ATOM 609 C C . ALA A 1 85 ? 18.419 -4.561 -26.001 1.00 91.19 85 ALA A C 1
ATOM 611 O O . ALA A 1 85 ? 17.966 -4.661 -24.855 1.00 91.19 85 ALA A O 1
ATOM 612 N N . PRO A 1 86 ? 19.133 -5.550 -26.561 1.00 87.69 86 PRO A N 1
ATOM 613 C CA . PRO A 1 86 ? 19.443 -6.766 -25.834 1.00 87.69 86 PRO A CA 1
ATOM 614 C C . PRO A 1 86 ? 20.304 -6.429 -24.616 1.00 87.69 86 PRO A C 1
ATOM 616 O O . PRO A 1 86 ? 21.388 -5.859 -24.734 1.00 87.69 86 PRO A O 1
ATOM 619 N N . VAL A 1 87 ? 19.808 -6.794 -23.436 1.00 87.12 87 VAL A N 1
ATOM 620 C CA . VAL A 1 87 ? 20.565 -6.694 -22.188 1.00 87.12 87 VAL A CA 1
ATOM 621 C C . VAL A 1 87 ? 21.417 -7.945 -22.046 1.00 87.12 87 VAL A C 1
ATOM 623 O O . VAL A 1 87 ? 20.921 -9.062 -22.214 1.00 87.12 87 VAL A O 1
ATOM 626 N N . ASP A 1 88 ? 22.691 -7.759 -21.708 1.00 92.38 88 ASP A N 1
ATOM 627 C CA . ASP A 1 88 ? 23.589 -8.867 -21.405 1.00 92.38 88 ASP A CA 1
ATOM 628 C C . ASP A 1 88 ? 22.980 -9.772 -20.306 1.00 92.38 88 ASP A C 1
ATOM 630 O O . ASP A 1 88 ? 22.551 -9.269 -19.256 1.00 92.38 88 ASP A O 1
ATOM 634 N N . PRO A 1 89 ? 22.920 -11.103 -20.509 1.00 89.25 89 PRO A N 1
ATOM 635 C CA . PRO A 1 89 ? 22.319 -12.012 -19.538 1.00 89.25 89 PRO A CA 1
ATOM 636 C C . PRO A 1 89 ? 22.935 -11.917 -18.135 1.00 89.25 89 PRO A C 1
ATOM 638 O O . PRO A 1 89 ? 22.205 -12.000 -17.146 1.00 89.25 89 PRO A O 1
ATOM 641 N N . ALA A 1 90 ? 24.247 -11.687 -18.020 1.00 88.75 90 ALA A N 1
ATOM 642 C CA . ALA A 1 90 ? 24.919 -11.563 -16.731 1.00 88.75 90 ALA A CA 1
ATOM 643 C C . ALA A 1 90 ? 24.510 -10.277 -15.998 1.00 88.75 90 ALA A C 1
ATOM 645 O O . ALA A 1 90 ? 24.330 -10.300 -14.776 1.00 88.75 90 ALA A O 1
ATOM 646 N N . ALA A 1 91 ? 24.304 -9.176 -16.730 1.00 89.12 91 ALA A N 1
ATOM 647 C CA . ALA A 1 91 ? 23.800 -7.922 -16.169 1.00 89.12 91 ALA A CA 1
ATOM 648 C C . ALA A 1 91 ? 22.357 -8.071 -15.658 1.00 89.12 91 ALA A C 1
ATOM 650 O O . ALA A 1 91 ? 22.053 -7.679 -14.526 1.00 89.12 91 ALA A O 1
ATOM 651 N N . ARG A 1 92 ? 21.485 -8.717 -16.445 1.00 87.44 92 ARG A N 1
ATOM 652 C CA . ARG A 1 92 ? 20.111 -9.050 -16.032 1.00 87.44 92 ARG A CA 1
ATOM 653 C C . ARG A 1 92 ? 20.104 -9.884 -14.749 1.00 87.44 92 ARG A C 1
ATOM 655 O O . ARG A 1 92 ? 19.394 -9.557 -13.798 1.00 87.44 92 ARG A O 1
ATOM 662 N N . ASP A 1 93 ? 20.910 -10.941 -14.703 1.00 87.12 93 ASP A N 1
ATOM 663 C CA . ASP A 1 93 ? 20.941 -11.860 -13.566 1.00 87.12 93 ASP A CA 1
ATOM 664 C C . ASP A 1 93 ? 21.523 -11.195 -12.307 1.00 87.12 93 ASP A C 1
ATOM 666 O O . ASP A 1 93 ? 21.054 -11.449 -11.195 1.00 87.12 93 ASP A O 1
ATOM 670 N N . ALA A 1 94 ? 22.510 -10.304 -12.455 1.00 88.19 94 ALA A N 1
ATOM 671 C CA . ALA A 1 94 ? 23.022 -9.491 -11.352 1.00 88.19 94 ALA A CA 1
ATOM 672 C C . ALA A 1 94 ? 21.949 -8.550 -10.782 1.00 88.19 94 ALA A C 1
ATOM 674 O O . ALA A 1 94 ? 21.798 -8.472 -9.559 1.00 88.19 94 ALA A O 1
ATOM 675 N N . GLY A 1 95 ? 21.171 -7.898 -11.653 1.00 89.00 95 GLY A N 1
ATOM 676 C CA . GLY A 1 95 ? 20.043 -7.053 -11.258 1.00 89.00 95 GLY A CA 1
ATOM 677 C C . GLY A 1 95 ? 18.971 -7.831 -10.494 1.00 89.00 95 GLY A C 1
ATOM 678 O O . GLY A 1 95 ? 18.566 -7.418 -9.407 1.00 89.00 95 GLY A O 1
ATOM 679 N N . LEU A 1 96 ? 18.579 -9.005 -10.997 1.00 88.50 96 LEU A N 1
ATOM 680 C CA . LEU A 1 96 ? 17.621 -9.884 -10.318 1.00 88.50 96 LEU A CA 1
ATOM 681 C C . LEU A 1 96 ? 18.119 -10.319 -8.935 1.00 88.50 96 LEU A C 1
ATOM 683 O O . LEU A 1 96 ? 17.389 -10.187 -7.954 1.00 88.50 96 LEU A O 1
ATOM 687 N N . ARG A 1 97 ? 19.382 -10.753 -8.815 1.00 87.50 97 ARG A N 1
ATOM 688 C CA . ARG A 1 97 ? 19.974 -11.105 -7.510 1.00 87.50 97 ARG A CA 1
ATOM 689 C C . ARG A 1 97 ? 19.957 -9.938 -6.525 1.00 87.50 97 ARG A C 1
ATOM 691 O O . ARG A 1 97 ? 19.749 -10.157 -5.335 1.00 87.50 97 ARG A O 1
ATOM 698 N N . ALA A 1 98 ? 20.205 -8.713 -6.987 1.00 88.12 98 ALA A N 1
ATOM 699 C CA . ALA A 1 98 ? 20.157 -7.528 -6.135 1.00 88.12 98 ALA A CA 1
ATOM 700 C C . ALA A 1 98 ? 18.721 -7.208 -5.686 1.00 88.12 98 ALA A C 1
ATOM 702 O O . ALA A 1 98 ? 18.492 -6.959 -4.501 1.00 88.12 98 ALA A O 1
ATOM 703 N N . LEU A 1 99 ? 17.749 -7.279 -6.601 1.00 87.75 99 LEU A N 1
ATOM 704 C CA . LEU A 1 99 ? 16.333 -7.050 -6.303 1.00 87.75 99 LEU A CA 1
ATOM 705 C C . LEU A 1 99 ? 15.787 -8.059 -5.291 1.00 87.75 99 LEU A C 1
ATOM 707 O O . LEU A 1 99 ? 15.142 -7.658 -4.323 1.00 87.75 99 LEU A O 1
ATOM 711 N N . CYS A 1 100 ? 16.123 -9.340 -5.444 1.00 89.06 100 CYS A N 1
ATOM 712 C CA . CYS A 1 100 ? 15.655 -10.403 -4.555 1.00 89.06 100 CYS A CA 1
ATOM 713 C C . CYS A 1 100 ? 16.176 -10.298 -3.109 1.00 89.06 100 CYS A C 1
ATOM 715 O O . CYS A 1 100 ? 15.658 -10.972 -2.221 1.00 89.06 100 CYS A O 1
ATOM 717 N N . LYS A 1 101 ? 17.155 -9.427 -2.829 1.00 86.06 101 LYS A N 1
ATOM 718 C CA . LYS A 1 101 ? 17.593 -9.121 -1.455 1.00 86.06 101 LYS A CA 1
ATOM 719 C C . LYS A 1 101 ? 16.652 -8.157 -0.724 1.00 86.06 101 LYS A C 1
ATOM 721 O O . LYS A 1 101 ? 16.716 -8.054 0.502 1.00 86.06 101 LYS A O 1
ATOM 726 N N . ARG A 1 102 ? 15.797 -7.421 -1.442 1.00 85.56 102 ARG A N 1
ATOM 727 C CA . ARG A 1 102 ? 14.883 -6.429 -0.856 1.00 85.56 102 ARG A CA 1
ATOM 728 C C . ARG A 1 102 ? 13.714 -7.130 -0.159 1.00 85.56 102 ARG A C 1
ATOM 730 O O . ARG A 1 102 ? 13.192 -8.129 -0.645 1.00 85.56 102 ARG A O 1
ATOM 737 N N . ALA A 1 103 ? 13.262 -6.573 0.965 1.00 84.88 103 ALA A N 1
ATOM 738 C CA . ALA A 1 103 ? 12.201 -7.174 1.779 1.00 84.88 103 ALA A CA 1
ATOM 739 C C . ALA A 1 103 ? 10.889 -7.398 1.003 1.00 84.88 103 ALA A C 1
ATOM 741 O O . ALA A 1 103 ? 10.253 -8.434 1.178 1.00 84.88 103 ALA A O 1
ATOM 742 N N . SER A 1 104 ? 10.539 -6.476 0.103 1.00 85.44 104 SER A N 1
ATOM 743 C CA . SER A 1 104 ? 9.330 -6.533 -0.728 1.00 85.44 104 SER A CA 1
ATOM 744 C C . SER A 1 104 ? 9.302 -7.696 -1.727 1.00 85.44 104 SER A C 1
ATOM 746 O O . SER A 1 104 ? 8.230 -8.043 -2.202 1.00 85.44 104 SER A O 1
ATOM 748 N N . TYR A 1 105 ? 10.449 -8.310 -2.039 1.00 83.31 105 TYR A N 1
ATOM 749 C CA . TYR A 1 105 ? 10.563 -9.390 -3.031 1.00 83.31 105 TYR A CA 1
ATOM 750 C C . TYR A 1 105 ? 10.766 -10.776 -2.399 1.00 83.31 105 TYR A C 1
ATOM 752 O O . TYR A 1 105 ? 10.922 -11.761 -3.115 1.00 83.31 105 TYR A O 1
ATOM 760 N N . ARG A 1 106 ? 10.744 -10.893 -1.061 1.00 79.19 106 ARG A N 1
ATOM 761 C CA . ARG A 1 106 ? 10.979 -12.174 -0.360 1.00 79.19 106 ARG A CA 1
ATOM 762 C C . ARG A 1 106 ? 9.958 -13.265 -0.693 1.00 79.19 106 ARG A C 1
ATOM 764 O O . ARG A 1 106 ? 10.276 -14.441 -0.550 1.00 79.19 106 ARG A O 1
ATOM 771 N N . SER A 1 107 ? 8.744 -12.882 -1.083 1.00 82.19 107 SER A N 1
ATOM 772 C CA . SER A 1 107 ? 7.645 -13.790 -1.431 1.00 82.19 107 SER A CA 1
ATOM 773 C C . SER A 1 107 ? 7.464 -13.985 -2.937 1.00 82.19 107 SER A C 1
ATOM 775 O O . SER A 1 107 ? 6.562 -14.715 -3.339 1.00 82.19 107 SER A O 1
ATOM 777 N N . ASP A 1 108 ? 8.280 -13.338 -3.773 1.00 85.38 108 ASP A N 1
ATOM 778 C CA . ASP A 1 108 ? 8.199 -13.512 -5.221 1.00 85.38 108 ASP A CA 1
ATOM 779 C C . ASP A 1 108 ? 8.744 -14.906 -5.600 1.00 85.38 108 ASP A C 1
ATOM 781 O O . ASP A 1 108 ? 9.892 -15.214 -5.253 1.00 85.38 108 ASP A O 1
ATOM 785 N N . PRO A 1 109 ? 7.975 -15.753 -6.319 1.00 86.38 109 PRO A N 1
ATOM 786 C CA . PRO A 1 109 ? 8.425 -17.073 -6.759 1.00 86.38 109 PRO A CA 1
ATOM 787 C C . PRO A 1 109 ? 9.775 -17.057 -7.485 1.00 86.38 109 PRO A C 1
ATOM 789 O O . PRO A 1 109 ? 10.579 -17.973 -7.312 1.00 86.38 109 PRO A O 1
ATOM 792 N N . LYS A 1 110 ? 10.065 -15.995 -8.247 1.00 83.56 110 LYS A N 1
ATOM 793 C CA . LYS A 1 110 ? 11.328 -15.831 -8.986 1.00 83.56 110 LYS A CA 1
ATOM 794 C C . LYS A 1 110 ? 12.521 -15.562 -8.067 1.00 83.56 110 LYS A C 1
ATOM 796 O O . LYS A 1 110 ? 13.663 -15.778 -8.464 1.00 83.56 110 LYS A O 1
ATOM 801 N N . CYS A 1 111 ? 12.264 -15.095 -6.848 1.00 86.56 111 CYS A N 1
ATOM 802 C CA . CYS A 1 111 ? 13.276 -14.776 -5.849 1.00 86.56 111 CYS A CA 1
ATOM 803 C C . CYS A 1 111 ? 13.506 -15.887 -4.824 1.00 86.56 111 CYS A C 1
ATOM 805 O O . CYS A 1 111 ? 14.517 -15.847 -4.123 1.00 86.56 111 CYS A O 1
ATOM 807 N N . LEU A 1 112 ? 12.645 -16.909 -4.768 1.00 82.38 112 LEU A N 1
ATOM 808 C CA . LEU A 1 112 ? 12.810 -18.049 -3.857 1.00 82.38 112 LEU A CA 1
ATOM 809 C C . LEU A 1 112 ? 14.132 -18.791 -4.089 1.00 82.38 112 LEU A C 1
ATOM 811 O O . LEU A 1 112 ? 14.782 -19.203 -3.134 1.00 82.38 112 LEU A O 1
ATOM 815 N N . GLN A 1 113 ? 14.578 -18.882 -5.343 1.00 77.88 113 GLN A N 1
ATOM 816 C CA . GLN A 1 113 ? 15.868 -19.477 -5.712 1.00 77.88 113 GLN A CA 1
ATOM 817 C C . GLN A 1 113 ? 17.092 -18.649 -5.271 1.00 77.88 113 GLN A C 1
ATOM 819 O O . GLN A 1 113 ? 18.215 -19.143 -5.307 1.00 77.88 113 GLN A O 1
ATOM 824 N N . PHE A 1 114 ? 16.888 -17.388 -4.876 1.00 72.31 114 PHE A N 1
ATOM 825 C CA . PHE A 1 114 ? 17.933 -16.460 -4.431 1.00 72.31 114 PHE A CA 1
ATOM 826 C C . PHE A 1 114 ? 17.819 -16.102 -2.943 1.00 72.31 114 PHE A C 1
ATOM 828 O O . PHE A 1 114 ? 18.621 -15.311 -2.440 1.00 72.31 114 PHE A O 1
ATOM 835 N N . ALA A 1 115 ? 16.831 -16.657 -2.237 1.00 64.62 115 ALA A N 1
ATOM 836 C CA . ALA A 1 115 ? 16.708 -16.496 -0.800 1.00 64.62 115 ALA A CA 1
ATOM 837 C C . ALA A 1 115 ? 17.882 -17.210 -0.116 1.00 64.62 115 ALA A C 1
ATOM 839 O O . ALA A 1 115 ? 18.133 -18.389 -0.362 1.00 64.62 115 ALA A O 1
ATOM 840 N N . ALA A 1 116 ? 18.618 -16.496 0.738 1.00 58.31 116 ALA A N 1
ATOM 841 C CA . ALA A 1 116 ? 19.636 -17.131 1.566 1.00 58.31 116 ALA A CA 1
ATOM 842 C C . ALA A 1 116 ? 18.969 -18.178 2.484 1.00 58.31 116 ALA A C 1
ATOM 844 O O . ALA A 1 116 ? 17.863 -17.917 2.977 1.00 58.31 116 ALA A O 1
ATOM 845 N N . PRO A 1 117 ? 19.608 -19.339 2.731 1.00 57.47 117 PRO A N 1
ATOM 846 C CA . PRO A 1 117 ? 19.154 -20.245 3.777 1.00 57.47 117 PRO A CA 1
ATOM 847 C C . PRO A 1 117 ? 19.127 -19.475 5.103 1.00 57.47 117 PRO A C 1
ATOM 849 O O . PRO A 1 117 ?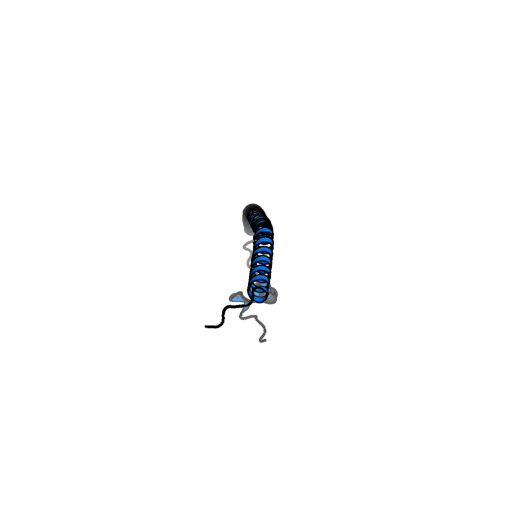 20.028 -18.680 5.377 1.00 57.47 117 PRO A O 1
ATOM 852 N N . ARG A 1 118 ? 18.035 -19.643 5.852 1.00 57.06 118 ARG A N 1
ATOM 853 C CA . ARG A 1 118 ? 17.815 -18.967 7.135 1.00 57.06 118 ARG A CA 1
ATOM 854 C C . ARG A 1 118 ? 18.774 -19.466 8.202 1.00 57.06 118 ARG A C 1
ATOM 856 O O . ARG A 1 118 ? 19.021 -20.691 8.215 1.00 57.06 118 ARG A O 1
#

pLDDT: mean 78.89, std 12.07, range [55.66, 95.06]

Solvent-accessible surface area (backbone atoms only — not comparable to full-atom values): 6863 Å² total; per-residue (Å²): 137,81,79,78,53,72,68,56,54,54,52,53,51,51,51,51,52,52,52,54,51,55,51,51,60,53,58,62,61,56,52,60,56,51,52,53,48,51,52,51,52,52,53,49,52,53,51,54,51,52,51,49,52,52,52,50,54,53,48,54,56,50,51,53,56,50,52,52,54,50,52,53,52,52,49,52,53,63,70,37,91,66,54,81,54,87,71,57,68,68,60,53,52,53,50,50,59,58,52,30,70,38,82,93,29,62,82,39,79,86,20,53,86,64,53,73,86,128